Protein AF-A0A914YEP6-F1 (afdb_monomer_lite)

pLDDT: mean 82.21, std 15.26, range [39.47, 98.38]

Sequence (103 aa):
MNYVRMPIEIESPEQMGYDNLEYNLTESSVTDMKLGDLNLNNLQDLIVAYGDHVGHPKLRQLIAEEAGVQPDDVLITTGAAMALFIVSTTLLGMHFFDIKFNG

Foldseek 3Di:
DPDDDDPLNCVDCVNVPVVVDPDDPSDDPDDDDDPVVVVPPCPVVDDDDDDDQQDDQVVLCVVCVVVVHDSVVGGDDPDDVVVVVCCCCVPVPDPNPPPPPPD

Structure (mmCIF, N/CA/C/O backbone):
data_AF-A0A914YEP6-F1
#
_entry.id   AF-A0A914YEP6-F1
#
loop_
_atom_site.group_PDB
_atom_site.id
_atom_site.type_symbol
_atom_site.label_atom_id
_atom_site.label_alt_id
_atom_site.label_comp_id
_atom_site.label_asym_id
_atom_site.label_entity_id
_atom_site.label_seq_id
_atom_site.pdbx_PDB_ins_code
_atom_site.Cartn_x
_atom_site.Cartn_y
_atom_site.Cartn_z
_atom_site.occupancy
_atom_site.B_iso_or_equiv
_atom_site.auth_seq_id
_atom_site.auth_comp_id
_atom_site.auth_asym_id
_atom_site.auth_atom_id
_atom_site.pdbx_PDB_model_num
ATOM 1 N N . MET A 1 1 ? 19.121 -3.575 -10.072 1.00 64.56 1 MET A N 1
ATOM 2 C CA . MET A 1 1 ? 18.250 -2.410 -9.812 1.00 64.56 1 MET A CA 1
ATOM 3 C C . MET A 1 1 ? 19.099 -1.326 -9.172 1.00 64.56 1 MET A C 1
ATOM 5 O O . MET A 1 1 ? 19.763 -1.626 -8.188 1.00 64.56 1 MET A O 1
ATOM 9 N N . ASN A 1 2 ? 19.107 -0.113 -9.730 1.00 75.31 2 ASN A N 1
ATOM 10 C CA . ASN A 1 2 ? 19.729 1.058 -9.107 1.00 75.31 2 ASN A CA 1
ATOM 11 C C . ASN A 1 2 ? 18.611 1.879 -8.465 1.00 75.31 2 ASN A C 1
ATOM 13 O O . ASN A 1 2 ? 17.939 2.640 -9.155 1.00 75.31 2 ASN A O 1
ATOM 17 N N . TYR A 1 3 ? 18.366 1.669 -7.172 1.00 81.88 3 TYR A N 1
ATOM 18 C CA . TYR A 1 3 ? 17.347 2.420 -6.443 1.00 81.88 3 TYR A CA 1
ATOM 19 C C . TYR A 1 3 ? 17.853 3.839 -6.198 1.00 81.88 3 TYR A C 1
ATOM 21 O O . TYR A 1 3 ? 18.637 4.087 -5.284 1.00 81.88 3 TYR A O 1
ATOM 29 N N . VAL A 1 4 ? 17.436 4.756 -7.063 1.00 86.25 4 VAL A N 1
ATOM 30 C CA . VAL A 1 4 ? 17.625 6.193 -6.884 1.00 86.25 4 VAL A CA 1
ATOM 31 C C . VAL A 1 4 ? 16.318 6.793 -6.390 1.00 86.25 4 VAL A C 1
ATOM 33 O O . VAL A 1 4 ? 15.243 6.301 -6.732 1.00 86.25 4 VAL A O 1
ATOM 36 N N . ARG A 1 5 ? 16.412 7.846 -5.578 1.00 83.00 5 ARG A N 1
ATOM 37 C CA . ARG A 1 5 ? 15.234 8.573 -5.101 1.00 83.00 5 ARG A CA 1
ATOM 38 C C . ARG A 1 5 ? 14.415 9.057 -6.298 1.00 83.00 5 ARG A C 1
ATOM 40 O O . ARG A 1 5 ? 14.993 9.603 -7.242 1.00 83.00 5 ARG A O 1
ATOM 47 N N . MET A 1 6 ? 13.101 8.851 -6.274 1.00 84.00 6 MET A N 1
ATOM 48 C CA . MET A 1 6 ? 12.263 9.257 -7.395 1.00 84.00 6 MET A CA 1
ATOM 49 C C . MET A 1 6 ? 12.100 10.783 -7.401 1.00 84.00 6 MET A C 1
ATOM 51 O O . MET A 1 6 ? 11.902 11.371 -6.336 1.00 84.00 6 MET A O 1
ATOM 55 N N . PRO A 1 7 ? 12.133 11.444 -8.573 1.00 81.94 7 PRO A N 1
ATOM 56 C CA . PRO A 1 7 ? 11.899 12.887 -8.661 1.00 81.94 7 PRO A CA 1
ATOM 57 C C . PRO A 1 7 ? 10.589 13.320 -7.994 1.00 81.94 7 PRO A C 1
ATOM 59 O O . PRO A 1 7 ? 10.580 14.277 -7.227 1.00 81.94 7 PRO A O 1
ATOM 62 N N . ILE A 1 8 ? 9.520 12.536 -8.173 1.00 79.38 8 ILE A N 1
ATOM 63 C CA . ILE A 1 8 ? 8.217 12.804 -7.550 1.00 79.38 8 ILE A CA 1
ATOM 64 C C . ILE A 1 8 ? 8.267 12.775 -6.015 1.00 79.38 8 ILE A C 1
ATOM 66 O O . ILE A 1 8 ? 7.567 13.541 -5.369 1.00 79.38 8 ILE A O 1
ATOM 70 N N . GLU A 1 9 ? 9.132 11.954 -5.409 1.00 81.00 9 GLU A N 1
ATOM 71 C CA . GLU A 1 9 ? 9.315 11.942 -3.953 1.00 81.00 9 GLU A CA 1
ATOM 72 C C . GLU A 1 9 ? 10.080 13.177 -3.467 1.00 81.00 9 GLU A C 1
ATOM 74 O O . GLU A 1 9 ? 9.901 13.595 -2.328 1.00 81.00 9 GLU A O 1
ATOM 79 N N . ILE A 1 10 ? 10.972 13.743 -4.289 1.00 82.69 10 ILE A N 1
ATOM 80 C CA . ILE A 1 10 ? 11.731 14.959 -3.955 1.00 82.69 10 ILE A CA 1
ATOM 81 C C . ILE A 1 10 ? 10.809 16.176 -3.978 1.00 82.69 10 ILE A C 1
ATOM 83 O O . ILE A 1 10 ? 10.908 17.030 -3.104 1.00 82.69 10 ILE A O 1
ATOM 87 N N . GLU A 1 11 ? 9.921 16.233 -4.963 1.00 79.75 11 GLU A N 1
ATOM 88 C CA . GLU A 1 11 ? 9.012 17.356 -5.210 1.00 79.75 11 GLU A CA 1
ATOM 89 C C . GLU A 1 11 ? 7.667 17.219 -4.481 1.00 79.75 11 GLU A C 1
ATOM 91 O O . GLU A 1 11 ? 6.788 18.063 -4.637 1.00 79.75 11 GLU A O 1
ATOM 96 N N . SER A 1 12 ? 7.508 16.163 -3.683 1.00 79.38 12 SER A N 1
ATOM 97 C CA . SER A 1 12 ? 6.267 15.856 -2.977 1.00 79.38 12 SER A CA 1
ATOM 98 C C . SER A 1 12 ? 5.874 16.948 -1.959 1.00 79.38 12 SER A C 1
ATOM 100 O O . SER A 1 12 ? 6.756 17.577 -1.353 1.00 79.38 12 SER A O 1
ATOM 102 N N . PRO A 1 13 ? 4.568 17.193 -1.735 1.00 76.38 13 PRO A N 1
ATOM 103 C CA . PRO A 1 13 ? 4.075 18.151 -0.739 1.00 76.38 13 PRO A CA 1
ATOM 104 C C . PRO A 1 13 ? 4.617 17.907 0.674 1.00 76.38 13 PRO A C 1
ATOM 106 O O . PRO A 1 13 ? 4.876 18.853 1.415 1.00 76.38 13 PRO A O 1
ATOM 109 N N . GLU A 1 14 ? 4.863 16.653 1.044 1.00 80.19 14 GLU A N 1
ATOM 110 C CA . GLU A 1 14 ? 5.438 16.244 2.326 1.00 80.19 14 GLU A CA 1
ATOM 111 C C . GLU A 1 14 ? 6.894 16.703 2.488 1.00 80.19 14 GLU A C 1
ATOM 113 O O . GLU A 1 14 ? 7.395 16.814 3.608 1.00 80.19 14 GLU A O 1
ATOM 118 N N . GLN A 1 15 ? 7.593 16.958 1.379 1.00 79.88 15 GLN A N 1
ATOM 119 C CA . GLN A 1 15 ? 8.968 17.462 1.363 1.00 79.88 15 GLN A CA 1
ATOM 120 C C . GLN A 1 15 ? 9.036 18.974 1.148 1.00 79.88 15 GLN A C 1
ATOM 122 O O . GLN A 1 15 ? 9.872 19.639 1.758 1.00 79.88 15 GLN A O 1
ATOM 127 N N . MET A 1 16 ? 8.168 19.516 0.295 1.00 78.50 16 MET A N 1
ATOM 128 C CA . MET A 1 16 ? 8.140 20.939 -0.058 1.00 78.50 16 MET A CA 1
ATOM 129 C C . MET A 1 16 ? 7.262 21.777 0.884 1.00 78.50 16 MET A C 1
ATOM 131 O O . MET A 1 16 ? 7.385 23.001 0.901 1.00 78.50 16 MET A O 1
ATOM 135 N N . GLY A 1 17 ? 6.418 21.137 1.693 1.00 77.38 17 GLY A N 1
ATOM 136 C CA . GLY A 1 17 ? 5.418 21.759 2.557 1.00 77.38 17 GLY A CA 1
ATOM 137 C C . GLY A 1 17 ? 4.082 21.950 1.836 1.00 77.38 17 GLY A C 1
ATOM 138 O O . GLY A 1 17 ? 4.021 22.603 0.795 1.00 77.38 17 GLY A O 1
ATOM 139 N N . TYR A 1 18 ? 3.002 21.434 2.427 1.00 72.62 18 TYR A N 1
ATOM 140 C CA . TYR A 1 18 ? 1.637 21.546 1.895 1.00 72.62 18 TYR A CA 1
ATOM 141 C C . TYR A 1 18 ? 1.191 22.995 1.673 1.00 72.62 18 TYR A C 1
ATOM 143 O O . TYR A 1 18 ? 0.512 23.283 0.692 1.00 72.62 18 TYR A O 1
ATOM 151 N N .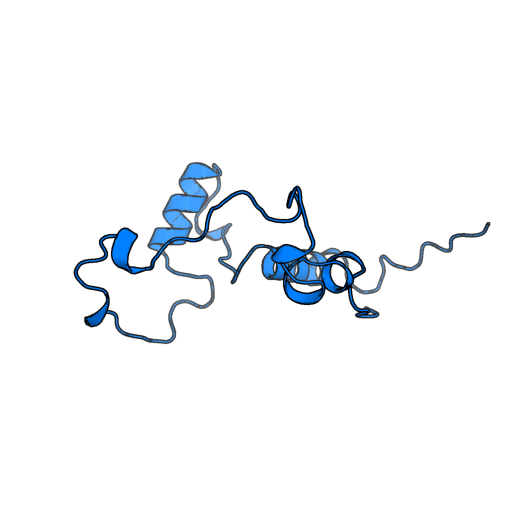 ASP A 1 19 ? 1.633 23.917 2.532 1.00 75.38 19 ASP A N 1
ATOM 152 C CA . ASP A 1 19 ? 1.286 25.342 2.453 1.00 75.38 19 ASP A CA 1
ATOM 153 C C . ASP A 1 19 ? 1.882 26.050 1.221 1.00 75.38 19 ASP A C 1
ATOM 155 O O . ASP A 1 19 ? 1.465 27.155 0.877 1.00 75.38 19 ASP A O 1
ATOM 159 N N . ASN A 1 20 ? 2.853 25.425 0.546 1.00 73.44 20 ASN A N 1
ATOM 160 C CA . ASN A 1 20 ? 3.529 25.984 -0.625 1.00 73.44 20 ASN A CA 1
ATOM 161 C C . ASN A 1 20 ? 2.886 25.560 -1.960 1.00 73.44 20 ASN A C 1
ATOM 163 O O . ASN A 1 20 ? 3.359 25.976 -3.019 1.00 73.44 20 ASN A O 1
ATOM 167 N N . LEU A 1 21 ? 1.818 24.753 -1.932 1.00 71.50 21 LEU A N 1
ATOM 168 C CA . LEU A 1 21 ? 1.117 24.256 -3.118 1.00 71.50 21 LEU A CA 1
ATOM 169 C C . LEU A 1 21 ? -0.322 24.780 -3.163 1.00 71.50 21 LEU A C 1
ATOM 171 O O . LEU A 1 21 ? -1.200 24.286 -2.465 1.00 71.50 21 LEU A O 1
ATOM 175 N N . GLU A 1 22 ? -0.579 25.752 -4.044 1.00 71.38 22 GLU A N 1
ATOM 176 C CA . GLU A 1 22 ? -1.920 26.333 -4.233 1.00 71.38 22 GLU A CA 1
ATOM 177 C C . GLU A 1 22 ? -2.937 25.299 -4.753 1.00 71.38 22 GLU A C 1
ATOM 179 O O . GLU A 1 22 ? -4.100 25.304 -4.355 1.00 71.38 22 GLU A O 1
ATOM 184 N N . TYR A 1 23 ? -2.481 24.371 -5.602 1.00 72.75 23 TYR A N 1
ATOM 185 C CA . TYR A 1 23 ? -3.288 23.274 -6.138 1.00 72.75 23 TYR A CA 1
ATOM 186 C C . TYR A 1 23 ? -2.513 21.956 -6.033 1.00 72.75 23 TYR A C 1
ATOM 188 O O . TYR A 1 23 ? -1.721 21.614 -6.913 1.00 72.75 23 TYR A O 1
ATOM 196 N N . ASN A 1 24 ? -2.735 21.202 -4.954 1.00 68.25 24 ASN A N 1
ATOM 197 C CA . ASN A 1 24 ? -2.146 19.874 -4.787 1.00 68.25 24 ASN A CA 1
ATOM 198 C C . ASN A 1 24 ? -2.940 18.826 -5.595 1.00 68.25 24 ASN A C 1
ATOM 200 O O . ASN A 1 24 ? -4.020 18.402 -5.193 1.00 68.25 24 ASN A O 1
ATOM 204 N N . LEU A 1 25 ? -2.388 18.412 -6.740 1.00 71.56 25 LEU A N 1
ATOM 205 C CA . LEU A 1 25 ? -2.904 17.318 -7.580 1.00 71.56 25 LEU A CA 1
ATOM 206 C C . LEU A 1 25 ? -2.044 16.048 -7.480 1.00 71.56 25 LEU A C 1
ATOM 208 O O . LEU A 1 25 ? -2.193 15.134 -8.289 1.00 71.56 25 LEU A O 1
ATOM 212 N N . THR A 1 26 ? -1.093 16.020 -6.547 1.00 64.25 26 THR A N 1
ATOM 213 C CA . THR A 1 26 ? -0.062 14.974 -6.483 1.00 64.25 26 THR A CA 1
ATOM 214 C C . THR A 1 26 ? -0.519 13.724 -5.734 1.00 64.25 26 THR A C 1
ATOM 216 O O . THR A 1 26 ? 0.095 12.668 -5.876 1.00 64.25 26 THR A O 1
ATOM 219 N N . GLU A 1 27 ? -1.632 13.806 -5.004 1.00 60.94 27 GLU A N 1
ATOM 220 C CA . GLU A 1 27 ? -2.156 12.705 -4.202 1.00 60.94 27 GLU A CA 1
ATOM 221 C C . GLU A 1 27 ? -3.365 12.016 -4.840 1.00 60.94 27 GLU A C 1
ATOM 223 O O . GLU A 1 27 ? -4.210 12.624 -5.503 1.00 60.94 27 GLU A O 1
ATOM 228 N N . SER A 1 28 ? -3.462 10.707 -4.591 1.00 59.84 28 SER A N 1
ATOM 229 C CA . SER A 1 28 ? -4.579 9.843 -4.977 1.00 59.84 28 SER A CA 1
ATOM 230 C C . SER A 1 28 ? -5.837 10.168 -4.158 1.00 59.84 28 SER A C 1
ATOM 232 O O . SER A 1 28 ? -6.235 9.386 -3.308 1.00 59.84 28 SER A O 1
ATOM 234 N N . SER A 1 29 ? -6.446 11.326 -4.419 1.00 56.94 29 SER A N 1
ATOM 235 C CA . SER A 1 29 ? -7.881 11.677 -4.312 1.00 56.94 29 SER A CA 1
ATOM 236 C C . SER A 1 29 ? -8.699 11.248 -3.078 1.00 56.94 29 SER A C 1
ATOM 238 O O . SER A 1 29 ? -9.928 11.295 -3.138 1.00 56.94 29 SER A O 1
ATOM 240 N N . VAL A 1 30 ? -8.084 10.849 -1.969 1.00 64.44 30 VAL A N 1
ATOM 241 C CA . VAL A 1 30 ? -8.779 10.552 -0.714 1.00 64.44 30 VAL A CA 1
ATOM 242 C C . VAL A 1 30 ? -8.351 11.598 0.299 1.00 64.44 30 VAL A C 1
ATOM 244 O O . VAL A 1 30 ? -7.190 11.649 0.685 1.00 64.44 30 VAL A O 1
ATOM 247 N N . THR A 1 31 ? -9.291 12.454 0.696 1.00 69.75 31 THR A N 1
ATOM 248 C CA . THR A 1 31 ? -9.069 13.451 1.744 1.00 69.75 31 THR A CA 1
ATOM 249 C C . THR A 1 31 ? -8.709 12.759 3.054 1.00 69.75 31 THR A C 1
ATOM 251 O O . THR A 1 31 ? -9.311 11.736 3.394 1.00 69.75 31 THR A O 1
ATOM 254 N N . ASP A 1 32 ? -7.786 13.354 3.812 1.00 80.12 32 ASP A N 1
ATOM 255 C CA . ASP A 1 32 ? -7.490 12.941 5.180 1.00 80.12 32 ASP A CA 1
ATOM 256 C C . ASP A 1 32 ? -8.773 12.710 5.982 1.00 80.12 32 ASP A C 1
ATOM 258 O O . ASP A 1 32 ? -9.678 13.551 6.022 1.00 80.12 32 ASP A O 1
ATOM 262 N N . MET A 1 33 ? -8.838 11.564 6.654 1.00 83.06 33 MET A N 1
ATOM 263 C CA . MET A 1 33 ? -9.984 11.183 7.465 1.00 83.06 33 MET A CA 1
ATOM 264 C C . MET A 1 33 ? -9.530 10.758 8.854 1.00 83.06 33 MET A C 1
ATOM 266 O O . MET A 1 33 ? -8.502 10.095 9.018 1.00 83.06 33 MET A O 1
ATOM 270 N N . LYS A 1 34 ? -10.302 11.115 9.886 1.00 88.50 34 LYS A N 1
ATOM 271 C CA . LYS A 1 34 ? -10.004 10.627 11.231 1.00 88.50 34 LYS A CA 1
ATOM 272 C C . LYS A 1 34 ? -10.375 9.155 11.297 1.00 88.50 34 LYS A C 1
ATOM 274 O O . LYS A 1 34 ? -11.445 8.751 10.856 1.00 88.50 34 LYS A O 1
ATOM 279 N N . LEU A 1 35 ? -9.543 8.363 11.968 1.00 87.62 35 LEU A N 1
ATOM 280 C CA . LEU A 1 35 ? -9.847 6.960 12.268 1.00 87.62 35 LEU A CA 1
ATOM 281 C C . LEU A 1 35 ? -11.224 6.793 12.943 1.00 87.62 35 LEU A C 1
ATOM 283 O O . LEU A 1 35 ? -11.925 5.822 12.679 1.00 87.62 35 LEU A O 1
ATOM 287 N N . GLY A 1 36 ? -11.634 7.758 13.775 1.00 89.19 36 GLY A N 1
ATOM 288 C CA . GLY A 1 36 ? -12.953 7.769 14.416 1.00 89.19 36 GLY A CA 1
ATOM 289 C C . GLY A 1 36 ? -14.131 7.884 13.441 1.00 89.19 36 GLY A C 1
ATOM 290 O O . GLY A 1 36 ? -15.202 7.362 13.736 1.00 89.19 36 GLY A O 1
ATOM 291 N N . ASP A 1 37 ? -13.931 8.479 12.264 1.00 90.06 37 ASP A N 1
ATOM 292 C CA . ASP A 1 37 ? -14.986 8.644 11.259 1.00 90.06 37 ASP A CA 1
ATOM 293 C C . ASP A 1 37 ? -15.309 7.309 10.550 1.00 90.06 37 ASP A C 1
ATOM 295 O O . ASP A 1 37 ? -16.367 7.170 9.937 1.00 90.06 37 ASP A O 1
ATOM 299 N N . LEU A 1 38 ? -14.446 6.286 10.684 1.00 88.62 38 LEU A N 1
ATOM 300 C CA . LEU A 1 38 ? -14.682 4.930 10.161 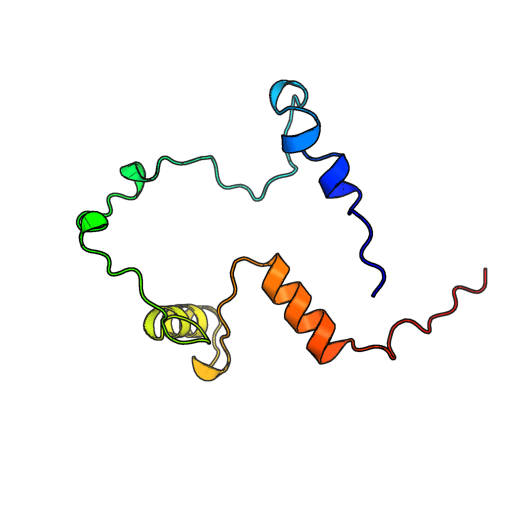1.00 88.62 38 LEU A CA 1
ATOM 301 C C . LEU A 1 38 ? -15.740 4.143 10.956 1.00 88.62 38 LEU A C 1
ATOM 303 O O . LEU A 1 38 ? -16.146 3.070 10.513 1.00 88.62 38 LEU A O 1
ATOM 307 N N . ASN A 1 39 ? -16.185 4.640 12.119 1.00 87.06 39 ASN A N 1
ATOM 308 C CA . ASN A 1 39 ? -17.194 3.995 12.976 1.00 87.06 39 ASN A CA 1
ATOM 309 C C . ASN A 1 39 ? -16.896 2.510 13.299 1.00 87.06 39 ASN A C 1
ATOM 311 O O . ASN A 1 39 ? -17.792 1.663 13.345 1.00 87.06 39 ASN A O 1
ATOM 315 N N . LEU A 1 40 ? -15.621 2.177 13.530 1.00 90.38 40 LEU A N 1
ATOM 316 C CA . LEU A 1 40 ? -15.173 0.824 13.878 1.00 90.38 40 LEU A CA 1
ATOM 317 C C . LEU A 1 40 ? -15.398 0.545 15.373 1.00 90.38 40 LEU A C 1
ATOM 319 O O . LEU A 1 40 ? -14.546 0.832 16.212 1.00 90.38 40 LEU A O 1
ATOM 323 N N . ASN A 1 41 ? -16.554 -0.030 15.708 1.00 85.94 41 ASN A N 1
ATOM 324 C CA . ASN A 1 41 ? -17.026 -0.179 17.094 1.00 85.94 41 ASN A CA 1
ATOM 325 C C . ASN A 1 41 ? -16.174 -1.101 17.993 1.00 85.94 41 ASN A C 1
ATOM 327 O O . ASN A 1 41 ? -16.277 -1.014 19.212 1.00 85.94 41 ASN A O 1
ATOM 331 N N . ASN A 1 42 ? -15.356 -1.985 17.419 1.00 87.62 42 ASN A N 1
ATOM 332 C CA . ASN A 1 42 ? -14.616 -3.034 18.132 1.00 87.62 42 ASN A CA 1
ATOM 333 C C . ASN A 1 42 ? -13.102 -3.000 17.865 1.00 87.62 42 ASN A C 1
ATOM 335 O O . ASN A 1 42 ? -12.416 -4.003 18.052 1.00 87.62 42 ASN A O 1
ATOM 339 N N . LEU A 1 43 ? -12.559 -1.862 17.415 1.00 90.50 43 LEU A N 1
ATOM 340 C CA . LEU A 1 43 ? -11.139 -1.769 17.061 1.00 90.50 43 LEU A CA 1
ATOM 341 C C . LEU A 1 43 ? -10.208 -2.075 18.248 1.00 90.50 43 LEU A C 1
ATOM 343 O O . LEU A 1 43 ? -9.129 -2.623 18.050 1.00 90.50 43 LEU A O 1
ATOM 347 N N . GLN A 1 44 ? -10.635 -1.763 19.476 1.00 90.88 44 GLN A N 1
ATOM 348 C CA . GLN A 1 44 ? -9.867 -2.058 20.694 1.00 90.88 44 GLN A CA 1
ATOM 349 C C . GLN A 1 44 ? -9.754 -3.558 20.997 1.00 90.88 44 GLN A C 1
ATOM 351 O O . GLN A 1 44 ? -8.820 -3.965 21.681 1.00 90.88 44 GLN A O 1
ATOM 356 N N . ASP A 1 45 ? -10.663 -4.372 20.462 1.00 93.00 45 ASP A N 1
ATOM 357 C CA . ASP A 1 45 ? -10.658 -5.824 20.643 1.00 93.00 45 ASP A CA 1
ATOM 358 C C . ASP A 1 45 ? -9.873 -6.539 19.528 1.00 93.00 45 ASP A C 1
ATOM 360 O O . ASP A 1 45 ? -9.760 -7.768 19.526 1.00 93.00 45 ASP A O 1
ATOM 364 N N . LEU A 1 46 ? -9.338 -5.791 18.552 1.00 91.06 46 LEU A N 1
ATOM 365 C CA . LEU A 1 46 ? -8.602 -6.356 17.428 1.00 91.06 46 LEU A CA 1
ATOM 366 C C . LEU A 1 46 ? -7.289 -6.986 17.907 1.00 91.06 46 LEU A C 1
ATOM 368 O O . LEU A 1 46 ? -6.386 -6.313 18.403 1.00 91.06 46 LEU A O 1
ATOM 372 N N . ILE A 1 47 ? -7.152 -8.291 17.686 1.00 91.94 47 ILE A N 1
ATOM 373 C CA . ILE A 1 47 ? -5.921 -9.021 17.985 1.00 91.94 47 ILE A CA 1
ATOM 374 C C . ILE A 1 47 ? -4.870 -8.688 16.922 1.00 91.94 47 ILE A C 1
ATOM 376 O O . ILE A 1 47 ? -5.028 -9.022 15.747 1.00 91.94 47 ILE A O 1
ATOM 380 N N . VAL A 1 48 ? -3.761 -8.081 17.347 1.00 91.38 48 VAL A N 1
ATOM 381 C CA . VAL A 1 48 ? -2.596 -7.830 16.489 1.00 91.38 48 VAL A CA 1
ATOM 382 C C . VAL A 1 48 ? -1.741 -9.095 16.436 1.00 91.38 48 VAL A C 1
ATOM 384 O O . VAL A 1 48 ? -0.931 -9.356 17.324 1.00 91.38 48 VAL A O 1
ATOM 387 N N . ALA A 1 49 ? -1.950 -9.902 15.399 1.00 89.88 49 ALA A N 1
ATOM 388 C CA . ALA A 1 49 ? -1.246 -11.162 15.188 1.00 89.88 49 ALA A CA 1
ATOM 389 C C . ALA A 1 49 ? -0.627 -11.237 13.789 1.00 89.88 49 ALA A C 1
ATOM 391 O O . ALA A 1 49 ? -1.077 -10.577 12.852 1.00 89.88 49 ALA A O 1
ATOM 392 N N . TYR A 1 50 ? 0.378 -12.102 13.640 1.00 88.94 50 TYR A N 1
ATOM 393 C CA . TYR A 1 50 ? 0.802 -12.562 12.321 1.00 88.94 50 TYR A CA 1
ATOM 394 C C . TYR A 1 50 ? -0.322 -13.403 11.711 1.00 88.94 50 TYR A C 1
ATOM 396 O O . TYR A 1 50 ? -0.721 -14.420 12.278 1.00 88.94 50 TYR A O 1
ATOM 404 N N . GLY A 1 51 ? -0.861 -12.934 10.589 1.00 85.69 51 GLY A N 1
ATOM 405 C CA . GLY A 1 51 ? -1.914 -13.611 9.840 1.00 85.69 51 GLY A CA 1
ATOM 406 C C . GLY A 1 51 ? -1.377 -14.423 8.662 1.00 85.69 51 GLY A C 1
ATOM 407 O O . GLY A 1 51 ? -0.189 -14.726 8.575 1.00 85.69 51 GLY A O 1
ATOM 408 N N . ASP A 1 52 ? -2.281 -14.741 7.738 1.00 89.25 52 ASP A N 1
ATOM 409 C CA . ASP A 1 52 ? -1.956 -15.360 6.452 1.00 89.25 52 ASP A CA 1
ATOM 410 C C . ASP A 1 52 ? -0.972 -14.480 5.658 1.00 89.25 52 ASP A C 1
ATOM 412 O O . ASP A 1 52 ? -1.209 -13.285 5.462 1.00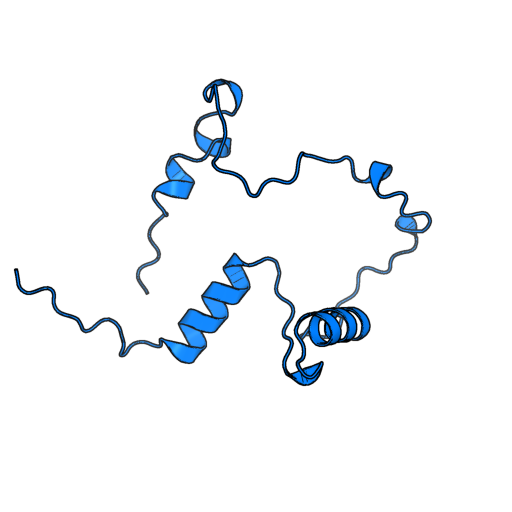 89.25 52 ASP A O 1
ATOM 416 N N . HIS A 1 53 ? 0.120 -15.080 5.186 1.00 89.81 53 HIS A N 1
ATOM 417 C CA . HIS A 1 53 ? 1.174 -14.395 4.442 1.00 89.81 53 HIS A CA 1
ATOM 418 C C . HIS A 1 53 ? 0.706 -13.831 3.099 1.00 89.81 53 HIS A C 1
ATOM 420 O O . HIS A 1 53 ? 1.311 -12.876 2.617 1.00 89.81 53 HIS A O 1
ATOM 426 N N . VAL A 1 54 ? -0.358 -14.385 2.504 1.00 90.50 54 VAL A N 1
ATOM 427 C CA . VAL A 1 54 ? -0.938 -13.847 1.260 1.00 90.50 54 VAL A CA 1
ATOM 428 C C . VAL A 1 54 ? -2.087 -12.863 1.510 1.00 90.50 54 VAL A C 1
ATOM 430 O O . VAL A 1 54 ? -2.621 -12.275 0.570 1.00 90.50 54 VAL A O 1
ATOM 433 N N . GLY A 1 55 ? -2.442 -12.639 2.779 1.00 91.50 55 GLY A N 1
ATOM 434 C CA . GLY A 1 55 ? -3.476 -11.709 3.219 1.00 91.50 55 GLY A CA 1
ATOM 435 C C . GLY A 1 55 ? -4.773 -12.379 3.667 1.00 91.50 55 GLY A C 1
ATOM 436 O O . GLY A 1 55 ? -5.033 -13.553 3.401 1.00 91.50 55 GLY A O 1
ATOM 437 N N . HIS A 1 56 ? -5.612 -11.605 4.363 1.00 93.56 56 HIS A N 1
ATOM 438 C CA . HIS A 1 56 ? -6.828 -12.105 5.004 1.00 93.56 56 HIS A CA 1
ATOM 439 C C . HIS A 1 56 ? -7.761 -12.817 3.996 1.00 93.56 56 HIS A C 1
ATOM 441 O O . HIS A 1 56 ? -8.207 -12.174 3.039 1.00 93.56 56 HIS A O 1
ATOM 447 N N . PRO A 1 57 ? -8.137 -14.096 4.212 1.00 94.88 57 PRO A N 1
ATOM 448 C CA . PRO A 1 57 ? -8.883 -14.886 3.225 1.00 94.88 57 PRO A CA 1
ATOM 449 C C . PRO A 1 57 ? -10.179 -14.229 2.745 1.00 94.88 57 PRO A C 1
ATOM 451 O O . PRO A 1 57 ? -10.469 -14.210 1.550 1.00 94.88 57 PRO A O 1
ATOM 454 N N . LYS A 1 58 ? -10.941 -13.612 3.661 1.00 95.62 58 LYS A N 1
ATOM 455 C CA . LYS A 1 58 ? -12.192 -12.935 3.288 1.00 95.62 58 LYS A CA 1
ATOM 456 C C . LYS A 1 58 ? -11.963 -11.692 2.426 1.00 95.62 58 LYS A C 1
ATOM 458 O O . LYS A 1 58 ? -12.791 -11.397 1.575 1.00 95.62 58 LYS A O 1
ATOM 463 N N . LEU A 1 59 ? -10.853 -10.981 2.635 1.00 95.94 59 LEU A N 1
ATOM 464 C CA . LEU A 1 59 ? -10.517 -9.809 1.828 1.00 95.94 59 LEU A CA 1
ATOM 465 C C . LEU A 1 59 ? -10.119 -10.237 0.414 1.00 95.94 59 LEU A C 1
ATOM 467 O O . LEU A 1 59 ? -10.612 -9.665 -0.552 1.00 95.94 59 LEU A O 1
ATOM 471 N N . ARG A 1 60 ? -9.302 -11.293 0.295 1.00 97.25 60 ARG A N 1
ATOM 472 C CA . ARG A 1 60 ? -8.946 -11.882 -1.005 1.00 97.25 60 ARG A CA 1
ATOM 473 C C . ARG A 1 60 ? -10.178 -12.308 -1.794 1.00 97.25 60 ARG A C 1
ATOM 475 O O . ARG A 1 60 ? -10.258 -12.013 -2.977 1.00 97.25 60 ARG A O 1
ATOM 482 N N . GLN A 1 61 ? -11.154 -12.933 -1.131 1.00 98.12 61 GLN A N 1
ATOM 483 C CA . GLN A 1 61 ? -12.418 -13.307 -1.766 1.00 98.12 61 GLN A CA 1
ATOM 484 C C . GLN A 1 61 ? -13.156 -12.091 -2.348 1.00 98.12 61 GLN A C 1
ATOM 486 O O . GLN A 1 61 ? -13.554 -12.133 -3.505 1.00 98.12 61 GLN A O 1
ATOM 491 N N . LEU A 1 62 ? -13.325 -11.017 -1.569 1.00 98.31 62 LEU A N 1
ATOM 492 C CA . LEU A 1 62 ? -14.049 -9.821 -2.019 1.00 98.31 62 LEU A CA 1
ATOM 493 C C . LEU A 1 62 ? -13.364 -9.153 -3.220 1.00 98.31 62 LEU A C 1
ATOM 495 O O . LEU A 1 62 ? -14.028 -8.793 -4.185 1.00 98.31 62 LEU A O 1
ATOM 499 N N . ILE A 1 63 ? -12.033 -9.046 -3.185 1.00 97.62 63 ILE A N 1
ATOM 500 C CA . ILE A 1 63 ? -11.247 -8.487 -4.294 1.00 97.62 63 ILE A CA 1
ATOM 501 C C . ILE A 1 63 ? -11.358 -9.371 -5.540 1.00 97.62 63 ILE A C 1
ATOM 503 O O . ILE A 1 63 ? -11.521 -8.862 -6.644 1.00 97.62 63 ILE A O 1
ATOM 507 N N . ALA A 1 64 ? -11.284 -10.693 -5.373 1.00 97.88 64 ALA A N 1
ATOM 508 C CA . ALA A 1 64 ? -11.400 -11.639 -6.477 1.00 97.88 64 ALA A CA 1
ATOM 509 C C . ALA A 1 64 ? -12.778 -11.571 -7.153 1.00 97.88 64 ALA A C 1
ATOM 511 O O . ALA A 1 64 ? -12.857 -11.580 -8.380 1.00 97.88 64 ALA A O 1
ATOM 512 N N . GLU A 1 65 ? -13.847 -11.448 -6.359 1.00 98.38 65 GLU A N 1
ATOM 513 C CA . GLU A 1 65 ? -15.216 -11.254 -6.848 1.00 98.38 65 GLU A CA 1
ATOM 514 C C . GLU A 1 65 ? -15.348 -9.961 -7.668 1.00 98.38 65 GLU A C 1
ATOM 516 O O . GLU A 1 65 ? -15.928 -9.988 -8.752 1.00 98.38 65 GLU A O 1
ATOM 521 N N . GLU A 1 66 ? -14.772 -8.851 -7.197 1.00 98.12 66 GLU A N 1
ATOM 522 C CA . GLU A 1 66 ? -14.784 -7.568 -7.914 1.00 98.12 66 GLU A CA 1
ATOM 523 C C . GLU A 1 66 ? -13.951 -7.605 -9.207 1.00 98.12 66 GLU A C 1
ATOM 525 O O . GLU A 1 66 ? -14.366 -7.070 -10.235 1.00 98.12 66 GLU A O 1
ATOM 530 N N . ALA A 1 67 ? -12.796 -8.273 -9.182 1.00 97.44 67 ALA A N 1
ATOM 531 C CA . ALA A 1 67 ? -11.882 -8.366 -10.320 1.00 97.44 67 ALA A CA 1
ATOM 532 C C . ALA A 1 67 ? -12.229 -9.487 -11.323 1.00 97.44 67 ALA A C 1
ATOM 534 O O . ALA A 1 67 ? -11.645 -9.537 -12.406 1.00 97.44 67 ALA A O 1
ATOM 535 N N . GLY A 1 68 ? -13.158 -10.391 -10.990 1.00 98.06 68 GLY A N 1
ATOM 536 C CA . GLY A 1 68 ? -13.533 -11.528 -11.836 1.00 98.06 68 GLY A CA 1
ATOM 537 C C . GLY A 1 68 ? -12.466 -12.631 -11.927 1.00 98.06 68 GLY A C 1
ATOM 538 O O . GLY A 1 68 ? -12.342 -13.272 -12.970 1.00 98.06 68 GLY A O 1
ATOM 539 N N . VAL A 1 69 ? -11.696 -12.849 -10.855 1.00 98.31 69 VAL A N 1
ATOM 540 C CA . VAL A 1 69 ? -10.616 -13.859 -10.759 1.00 98.31 69 VAL A CA 1
ATOM 541 C C . VAL A 1 69 ? -10.860 -14.834 -9.600 1.00 98.31 69 VAL A C 1
ATOM 543 O O . VAL A 1 69 ? -11.858 -14.710 -8.889 1.00 98.31 69 VAL A O 1
ATOM 546 N N . GLN A 1 70 ? -9.990 -15.831 -9.396 1.00 98.06 70 GLN A N 1
ATOM 547 C CA . GLN A 1 70 ? -10.089 -16.711 -8.227 1.00 98.06 70 GLN A CA 1
ATOM 548 C C . GLN A 1 70 ? -9.405 -16.086 -7.000 1.00 98.06 70 GLN A C 1
ATOM 550 O O . GLN A 1 70 ? -8.420 -15.364 -7.145 1.00 98.06 70 GLN A O 1
ATOM 555 N N . PRO A 1 71 ? -9.851 -16.386 -5.763 1.00 97.00 71 PRO A N 1
ATOM 556 C CA . PRO A 1 71 ? -9.197 -15.893 -4.543 1.00 97.00 71 PRO A CA 1
ATOM 557 C C . PRO A 1 71 ? -7.717 -16.282 -4.403 1.00 97.00 71 PRO A C 1
ATOM 559 O O . PRO A 1 71 ? -6.973 -15.607 -3.687 1.00 97.00 71 PRO A O 1
ATOM 562 N N . ASP A 1 72 ? -7.301 -17.363 -5.064 1.00 96.69 72 ASP A N 1
ATOM 563 C CA . ASP A 1 72 ? -5.912 -17.835 -5.096 1.00 96.69 72 ASP A CA 1
ATOM 564 C C . ASP A 1 72 ? -5.047 -17.064 -6.111 1.00 96.69 72 ASP A C 1
ATOM 566 O O . ASP A 1 72 ? -3.822 -17.108 -6.023 1.00 96.69 72 ASP A O 1
ATOM 570 N N . ASP A 1 73 ? -5.668 -16.289 -7.010 1.00 96.38 73 ASP A N 1
ATOM 571 C CA . ASP A 1 73 ? -4.982 -15.355 -7.912 1.00 96.38 73 ASP A CA 1
ATOM 572 C C . ASP A 1 73 ? -4.677 -14.004 -7.226 1.00 96.38 73 ASP A C 1
ATOM 574 O O . ASP A 1 73 ? -4.040 -13.129 -7.815 1.00 96.38 73 ASP A O 1
ATOM 578 N N . VAL A 1 74 ? -5.135 -13.803 -5.980 1.00 96.75 74 VAL A N 1
ATOM 579 C CA . VAL A 1 74 ? -5.014 -12.534 -5.248 1.00 96.75 74 VAL A CA 1
ATOM 580 C C . VAL A 1 74 ? -3.922 -12.608 -4.183 1.00 96.75 74 VAL A C 1
ATOM 582 O O . VAL A 1 74 ? -4.030 -13.347 -3.204 1.00 96.75 74 VAL A O 1
ATOM 585 N N . LEU A 1 75 ? -2.913 -11.745 -4.319 1.00 96.12 75 LEU A N 1
ATOM 586 C CA . LEU A 1 75 ? -1.905 -11.469 -3.295 1.00 96.12 75 LEU A CA 1
ATOM 587 C C . LEU A 1 75 ? -2.129 -10.068 -2.713 1.00 96.12 75 LEU A C 1
ATOM 589 O O . LEU A 1 75 ? -2.047 -9.076 -3.436 1.00 96.12 75 LEU A O 1
ATOM 593 N N . ILE A 1 76 ? -2.379 -9.974 -1.406 1.00 95.69 76 ILE A N 1
ATOM 594 C CA . ILE A 1 76 ? -2.522 -8.683 -0.722 1.00 95.69 76 ILE A CA 1
ATOM 595 C C . ILE A 1 76 ? -1.142 -8.104 -0.407 1.00 95.69 76 ILE A C 1
ATOM 597 O O . ILE A 1 76 ? -0.287 -8.788 0.154 1.00 95.69 76 ILE A O 1
ATOM 601 N N . THR A 1 77 ? -0.941 -6.821 -0.706 1.00 95.12 77 THR A N 1
ATOM 602 C CA . THR A 1 77 ? 0.294 -6.087 -0.400 1.00 95.12 77 THR A CA 1
ATOM 603 C C . THR A 1 77 ? 0.007 -4.844 0.432 1.00 95.12 77 THR A C 1
ATOM 605 O O . THR A 1 77 ? -1.105 -4.312 0.427 1.00 95.12 77 THR A O 1
ATOM 608 N N . THR A 1 78 ? 1.020 -4.329 1.132 1.00 92.50 78 THR A N 1
ATOM 609 C CA . THR A 1 78 ? 0.917 -3.038 1.825 1.00 92.50 78 THR A CA 1
ATOM 610 C C . THR A 1 78 ? 1.025 -1.901 0.807 1.00 92.50 78 THR A C 1
ATOM 612 O O . THR A 1 78 ? 2.097 -1.338 0.580 1.00 92.50 78 THR A O 1
ATOM 615 N N . GLY A 1 79 ? -0.094 -1.607 0.148 1.00 90.62 79 GLY A N 1
ATOM 616 C CA . GLY A 1 79 ? -0.192 -0.577 -0.881 1.00 90.62 79 GLY A CA 1
ATOM 617 C C . GLY A 1 79 ? 0.314 -1.015 -2.259 1.00 90.62 79 GLY A C 1
ATOM 618 O O . GLY A 1 79 ? 0.954 -2.059 -2.429 1.00 90.62 79 GLY A O 1
ATOM 619 N N . ALA A 1 80 ? 0.016 -0.182 -3.258 1.00 90.62 80 ALA A N 1
ATOM 620 C CA . ALA A 1 80 ? 0.296 -0.461 -4.667 1.00 90.62 80 ALA A CA 1
ATOM 621 C C . ALA A 1 80 ? 1.798 -0.486 -4.996 1.00 90.62 80 ALA A C 1
ATOM 623 O O . ALA A 1 80 ? 2.232 -1.289 -5.819 1.00 90.62 80 ALA A O 1
ATOM 624 N N . ALA A 1 81 ? 2.612 0.339 -4.327 1.00 90.31 81 ALA A N 1
ATOM 625 C CA . ALA A 1 81 ? 4.057 0.384 -4.559 1.00 90.31 81 ALA A CA 1
ATOM 626 C C . ALA A 1 81 ? 4.727 -0.984 -4.322 1.00 90.31 81 ALA A C 1
ATOM 628 O O . ALA A 1 81 ? 5.553 -1.419 -5.124 1.00 90.31 81 ALA A O 1
ATOM 629 N N . MET A 1 82 ? 4.321 -1.705 -3.269 1.00 92.81 82 MET A N 1
ATOM 630 C CA . MET A 1 82 ? 4.825 -3.053 -2.996 1.00 92.81 82 MET A CA 1
ATOM 631 C C . MET A 1 82 ? 4.363 -4.066 -4.052 1.00 92.81 82 MET A C 1
ATOM 633 O O . MET A 1 82 ? 5.163 -4.903 -4.469 1.00 92.81 82 MET A O 1
ATOM 637 N N . ALA A 1 83 ? 3.118 -3.976 -4.532 1.00 93.88 83 ALA A N 1
ATOM 638 C CA . ALA A 1 83 ? 2.639 -4.827 -5.624 1.00 93.88 83 ALA A CA 1
ATOM 639 C C . ALA A 1 83 ? 3.473 -4.625 -6.898 1.00 93.88 83 ALA A C 1
ATOM 641 O O . ALA A 1 83 ? 3.961 -5.596 -7.475 1.00 93.88 83 ALA A O 1
ATOM 642 N N . LEU A 1 84 ? 3.716 -3.370 -7.293 1.00 92.56 84 LEU A N 1
ATOM 643 C CA . LEU A 1 84 ? 4.553 -3.039 -8.451 1.00 92.56 84 LEU A CA 1
ATOM 644 C C . LEU A 1 84 ? 5.988 -3.546 -8.287 1.00 92.56 84 LEU A C 1
ATOM 646 O O . LEU A 1 84 ? 6.571 -4.071 -9.235 1.00 92.56 84 LEU A O 1
ATOM 650 N N . PHE A 1 85 ? 6.551 -3.431 -7.083 1.00 90.56 85 PHE A N 1
ATOM 651 C CA . PHE A 1 85 ? 7.880 -3.952 -6.782 1.00 90.56 85 PHE A CA 1
ATOM 652 C C . PHE A 1 85 ? 7.963 -5.476 -6.941 1.00 90.56 85 PHE A C 1
ATOM 654 O O . PHE A 1 85 ? 8.908 -5.975 -7.560 1.00 90.56 85 PHE A O 1
ATOM 661 N N . ILE A 1 86 ? 6.975 -6.211 -6.415 1.00 92.00 86 ILE A N 1
ATOM 662 C CA . ILE A 1 86 ? 6.887 -7.669 -6.557 1.00 92.00 86 ILE A CA 1
ATOM 663 C C . ILE A 1 86 ? 6.784 -8.032 -8.036 1.00 92.00 86 ILE A C 1
ATOM 665 O O . ILE A 1 86 ? 7.605 -8.808 -8.508 1.00 92.00 86 ILE A O 1
ATOM 669 N N . VAL A 1 87 ? 5.848 -7.431 -8.777 1.00 93.00 87 VAL A N 1
ATOM 670 C CA . VAL A 1 87 ? 5.659 -7.676 -10.218 1.00 93.00 87 VAL A CA 1
ATOM 671 C C . VAL A 1 87 ? 6.943 -7.407 -11.006 1.00 93.00 87 VAL A C 1
ATOM 673 O O . VAL A 1 87 ? 7.363 -8.234 -11.813 1.00 93.00 87 VAL A O 1
ATOM 676 N N . SER A 1 88 ? 7.604 -6.276 -10.749 1.00 91.00 88 SER A N 1
ATOM 677 C CA . SER A 1 88 ? 8.864 -5.919 -11.406 1.00 91.00 88 SER A CA 1
ATOM 678 C C . SER A 1 88 ? 9.963 -6.941 -11.108 1.00 91.00 88 SER A C 1
ATOM 680 O O . SER A 1 88 ? 10.624 -7.440 -12.014 1.00 91.00 88 SER A O 1
ATOM 682 N N . THR A 1 89 ? 10.125 -7.331 -9.845 1.00 88.56 89 THR A N 1
ATOM 683 C CA . THR A 1 89 ? 11.178 -8.273 -9.447 1.00 88.56 89 THR A CA 1
ATOM 684 C C . THR A 1 89 ? 10.919 -9.692 -9.957 1.00 88.56 89 THR A C 1
ATOM 686 O O . THR A 1 89 ? 11.868 -10.387 -10.323 1.00 88.56 89 THR A O 1
ATOM 689 N N . THR A 1 90 ? 9.661 -10.138 -9.990 1.00 90.81 90 THR A N 1
ATOM 690 C CA . THR A 1 90 ? 9.303 -11.505 -10.395 1.00 90.81 90 THR A CA 1
ATOM 691 C C . THR A 1 90 ? 9.269 -11.683 -11.908 1.00 90.81 90 THR A C 1
ATOM 693 O O . THR A 1 90 ? 9.693 -12.730 -12.393 1.00 90.81 90 THR A O 1
ATOM 696 N N . LEU A 1 91 ? 8.796 -10.682 -12.657 1.00 89.25 91 LEU A N 1
ATOM 697 C CA . LEU A 1 91 ? 8.598 -10.790 -14.107 1.00 89.25 91 LEU A CA 1
ATOM 698 C C . LEU A 1 91 ? 9.708 -10.127 -14.929 1.00 89.25 91 LEU A C 1
ATOM 700 O O . LEU A 1 91 ? 9.992 -10.573 -16.038 1.00 89.25 91 LEU A O 1
ATOM 704 N N . LEU A 1 92 ? 10.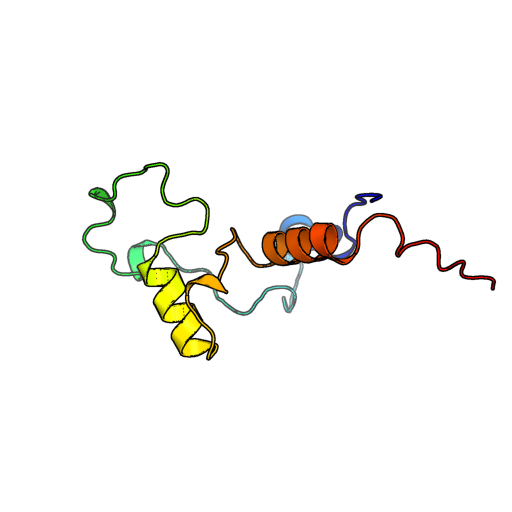339 -9.072 -14.405 1.00 84.06 92 LEU A N 1
ATOM 705 C CA . LEU A 1 92 ? 11.298 -8.229 -15.133 1.00 84.06 92 LEU A CA 1
ATOM 706 C C . LEU A 1 92 ? 12.719 -8.341 -14.572 1.00 84.06 92 LEU A C 1
ATOM 708 O O . LEU A 1 92 ? 13.489 -7.384 -14.654 1.00 84.06 92 LEU A O 1
ATOM 712 N N . GLY A 1 93 ? 13.072 -9.495 -13.994 1.00 69.69 93 GLY A N 1
ATOM 713 C CA . GLY A 1 93 ? 14.413 -9.775 -13.474 1.00 69.69 93 GLY A CA 1
ATOM 714 C C . GLY A 1 93 ? 15.548 -9.382 -14.439 1.00 69.69 93 GLY A C 1
ATOM 715 O O . GLY A 1 93 ? 15.326 -9.057 -15.600 1.00 69.69 93 GLY A O 1
ATOM 716 N N . MET A 1 94 ? 16.791 -9.430 -13.952 1.00 56.66 94 MET A N 1
ATOM 717 C CA . MET A 1 94 ? 18.013 -8.753 -14.448 1.00 56.66 94 MET A CA 1
ATOM 718 C C . MET A 1 94 ? 18.325 -8.728 -15.971 1.00 56.66 94 MET A C 1
ATOM 720 O O . MET A 1 94 ? 19.229 -8.008 -16.377 1.00 56.66 94 MET A O 1
ATOM 724 N N . HIS A 1 95 ? 17.594 -9.449 -16.820 1.00 54.91 95 HIS A N 1
ATOM 725 C CA . HIS A 1 95 ? 17.729 -9.475 -18.277 1.00 54.91 95 HIS A CA 1
ATOM 726 C C . HIS A 1 95 ? 17.013 -8.345 -19.043 1.00 54.91 95 HIS A C 1
ATOM 728 O O . HIS A 1 95 ? 17.287 -8.181 -20.228 1.00 54.91 95 HIS A O 1
ATOM 734 N N . PHE A 1 96 ? 16.120 -7.556 -18.429 1.00 49.00 96 PHE A N 1
ATOM 735 C CA . PHE A 1 96 ? 15.319 -6.576 -19.191 1.00 49.00 96 PHE A CA 1
ATOM 736 C C . PHE A 1 96 ? 15.991 -5.200 -19.410 1.00 49.00 96 PHE A C 1
ATOM 738 O O . PHE A 1 96 ? 15.532 -4.415 -20.235 1.00 49.00 96 PHE A O 1
ATOM 745 N N . PHE A 1 97 ? 17.095 -4.892 -18.7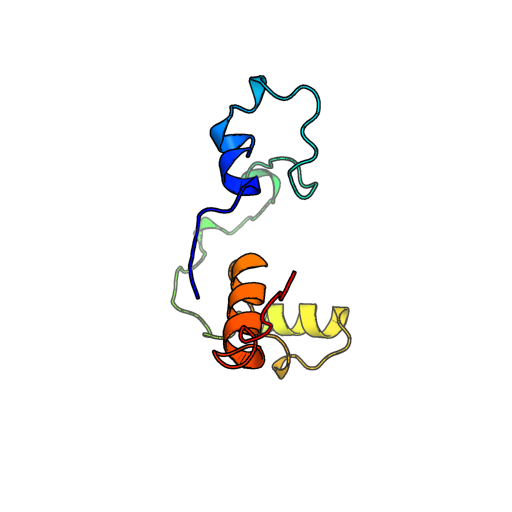18 1.00 47.78 97 PHE A N 1
ATOM 746 C CA . PHE A 1 97 ? 17.753 -3.572 -18.782 1.00 47.78 97 PHE A CA 1
ATOM 747 C C . PHE A 1 97 ? 18.910 -3.455 -19.793 1.00 47.78 97 PHE A C 1
ATOM 749 O O . PHE A 1 97 ? 19.600 -2.440 -19.806 1.00 47.78 97 PHE A O 1
ATOM 756 N N . ASP A 1 98 ? 19.098 -4.430 -20.687 1.00 44.31 98 ASP A N 1
ATOM 757 C CA . ASP A 1 98 ? 20.118 -4.375 -21.754 1.00 44.31 98 ASP A CA 1
ATOM 758 C C . ASP A 1 98 ? 19.647 -3.621 -23.020 1.00 44.31 98 ASP A C 1
ATOM 760 O O . ASP A 1 98 ? 20.193 -3.782 -24.115 1.00 44.31 98 ASP A O 1
ATOM 764 N N . ILE A 1 99 ? 18.633 -2.757 -22.897 1.00 46.31 99 ILE A N 1
ATOM 765 C CA . ILE A 1 99 ? 18.283 -1.815 -23.964 1.00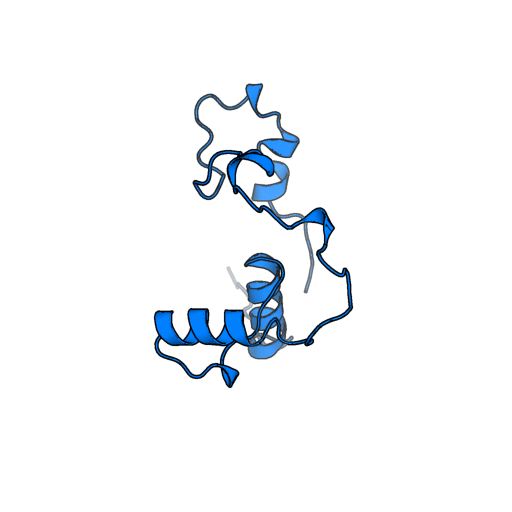 46.31 99 ILE A CA 1
ATOM 766 C C . ILE A 1 99 ? 19.294 -0.669 -23.912 1.00 46.31 99 ILE A C 1
ATOM 768 O O . ILE A 1 99 ? 19.094 0.356 -23.260 1.00 46.31 99 ILE A O 1
ATOM 772 N N . LYS A 1 100 ? 20.413 -0.860 -24.617 1.00 42.09 100 LYS A N 1
ATOM 773 C CA . LYS A 1 100 ? 21.322 0.227 -24.976 1.00 42.09 100 LYS A CA 1
ATOM 774 C C . LYS A 1 100 ? 20.543 1.270 -25.775 1.00 42.09 100 LYS A C 1
ATOM 776 O O . LYS A 1 100 ? 20.251 1.058 -26.951 1.00 42.09 100 LYS A O 1
ATOM 781 N N . PHE A 1 101 ? 20.262 2.416 -25.165 1.00 45.12 101 PHE A N 1
ATOM 782 C CA . PHE A 1 101 ? 20.011 3.633 -25.926 1.00 45.12 101 PHE A CA 1
ATOM 783 C C . PHE A 1 101 ? 21.334 4.041 -26.583 1.00 45.12 101 PHE A C 1
ATOM 785 O O . PHE A 1 101 ? 22.171 4.696 -25.971 1.00 45.12 101 PHE A O 1
ATOM 792 N N . ASN A 1 102 ? 21.549 3.578 -27.815 1.00 41.41 102 ASN A N 1
ATOM 793 C CA . ASN A 1 102 ? 22.508 4.194 -28.721 1.00 41.41 102 ASN A CA 1
ATOM 794 C C . ASN A 1 102 ? 21.810 5.397 -29.360 1.00 41.41 102 ASN A C 1
ATOM 796 O O . ASN A 1 102 ? 20.956 5.222 -30.231 1.00 41.41 102 ASN A O 1
ATOM 800 N N . GLY A 1 103 ? 22.173 6.589 -28.899 1.00 39.47 103 GLY A N 1
ATOM 801 C CA . GLY A 1 103 ? 21.880 7.876 -29.517 1.00 39.47 103 GLY A CA 1
ATOM 802 C C . GLY A 1 103 ? 23.086 8.776 -29.339 1.00 39.47 103 GLY A C 1
ATOM 803 O O . GLY A 1 103 ? 23.520 8.900 -28.173 1.00 39.47 103 GLY A O 1
#

Organism: NCBI:txid310955

InterPro domains:
  IPR015421 Pyridoxal phosphate-dependent transferase, major domain [G3DSA:3.40.640.10] (49-92)
  IPR015422 Pyridoxal phosphate-dependent transferase, small domain [G3DSA:3.90.1150.10] (23-48)
  IPR015424 Pyridoxal phosphate-dependent transferase [SSF53383] (42-92)

Radius of gyration: 19.48 Å; chains: 1; bounding box: 40×44×50 Å

Secondary structure (DSSP, 8-state):
---PPPHHHHSSHHHH-GGG-SS--SS-S-----GGGG--TTGGG-------TT--HHHHHHHHHHHTS-GGG----SSHHHHHHHHHHHHS-TTTT------